Protein AF-D3J8E0-F1 (afdb_monomer)

Radius of gyration: 17.25 Å; Cα contacts (8 Å, |Δi|>4): 103; chains: 1; bounding box: 38×36×44 Å

Solvent-accessible surface area (backbone atoms only — not comparable to full-atom values): 8022 Å² total; per-residue (Å²): 137,80,93,80,84,86,78,84,63,59,90,44,71,64,54,20,63,75,70,37,31,85,73,30,97,77,57,54,83,57,71,45,78,59,88,90,45,76,38,59,52,64,68,57,43,47,53,51,55,23,48,76,72,72,30,48,59,95,46,72,67,46,32,52,52,42,49,54,52,39,53,54,51,49,54,53,50,52,54,50,52,48,32,65,78,73,34,40,91,81,38,47,66,60,49,57,69,48,41,61,68,71,43,47,62,54,56,55,49,35,69,72,62,31,95,90,41,82,47,105,55,86,35,57,44,54,58,72,74,57,72,133

Nearest PDB structures (foldseek):
  1eoh-assembly4_H  TM=9.310E-01  e=7.544E-10  Homo sapiens
  22gs-assembly1_B  TM=9.361E-01  e=5.173E-09  Homo sapiens
  17gs-assembly1_B  TM=9.419E-01  e=6.532E-09  Homo sapiens
  4gss-assembly1_B  TM=9.352E-01  e=7.341E-09  Homo sapiens
  1px7-assembly1_B  TM=9.389E-01  e=2.358E-08  Homo sapiens

Foldseek 3Di:
DDDDDDDDQPPDDCSLVPPPLVVDPNSDDDWDDDPPDIDGDPVVVLCVVCVVVVQQDDDPVLNVLLSVLQVLLVVLVVVVVCCVPPPVPNCVVVNVVCVVVSCVVVVVCCVVCDDPDSHPDDHSSNVSVDDD

InterPro domains:
  IPR003082 Glutathione S-transferase, Pi class [PR01268] (24-40)
  IPR003082 Glutathione S-transferase, Pi class [PR01268] (76-97)
  IPR004045 Glutathione S-transferase, N-terminal [PF02798] (1-51)
  IPR004045 Glutathione S-transferase, N-terminal [PS50404] (1-57)
  IPR036249 Thioredoxin-like superfamily [SSF52833] (1-54)
  IPR036282 Glutathione S-transferase, C-terminal domain superfamily [SSF47616] (57-127)
  IPR040079 Glutathione transferase family [SFLDS00019] (1-128)
  IPR050213 Glutathione S-transferase superfamily [PTHR11571] (2-128)

Sequence (132 aa):
NVDYEEINVAPDFETWLNEWKGKMPFGQAPLLQDGDLELAQSMAILRHLSRKVGRSGASIEDRAKLDMITDHVEDIRSGYVKMIYTNYEDGKEDYIKALGDKLKPLDTLLQKWGDDYITKSIAYADYNQFRP

Organism: NCBI:txid120570

Structure (mmCIF, N/CA/C/O backbone):
data_AF-D3J8E0-F1
#
_entry.id   AF-D3J8E0-F1
#
loop_
_atom_site.group_PDB
_atom_site.id
_atom_site.type_symbol
_atom_site.label_atom_id
_atom_site.label_alt_id
_atom_site.label_comp_id
_atom_site.label_asym_id
_atom_site.label_entity_id
_atom_site.label_seq_id
_atom_site.pdbx_PDB_ins_code
_atom_site.Cartn_x
_atom_site.Cartn_y
_atom_site.Cartn_z
_atom_site.occupancy
_atom_site.B_iso_or_equiv
_atom_site.auth_seq_id
_atom_site.auth_comp_id
_atom_site.auth_asym_id
_atom_site.auth_atom_id
_atom_site.pdbx_PDB_model_num
ATOM 1 N N . ASN A 1 1 ? -2.700 -15.016 12.894 1.00 60.22 1 ASN A N 1
ATOM 2 C CA . ASN A 1 1 ? -2.336 -15.414 11.526 1.00 60.22 1 ASN A CA 1
ATOM 3 C C . ASN A 1 1 ? -3.597 -15.690 10.754 1.00 60.22 1 ASN A C 1
ATOM 5 O O . ASN A 1 1 ? -4.488 -16.318 11.307 1.00 60.22 1 ASN A O 1
ATOM 9 N N . VAL A 1 2 ? -3.682 -15.141 9.548 1.00 76.62 2 VAL A N 1
ATOM 10 C CA . VAL A 1 2 ? -4.671 -15.531 8.540 1.00 76.62 2 VAL A CA 1
ATOM 11 C C . VAL A 1 2 ? -3.916 -16.443 7.584 1.00 76.62 2 VAL A C 1
ATOM 13 O O . VAL A 1 2 ? -2.815 -16.074 7.176 1.00 76.62 2 VAL A O 1
ATOM 16 N N . ASP A 1 3 ? -4.459 -17.617 7.286 1.00 87.75 3 ASP A N 1
ATOM 17 C CA . ASP A 1 3 ? -3.849 -18.526 6.316 1.00 87.75 3 ASP A CA 1
ATOM 18 C C . ASP A 1 3 ? -4.004 -17.942 4.907 1.00 87.75 3 ASP A C 1
ATOM 20 O O . ASP A 1 3 ? -5.071 -17.432 4.554 1.00 87.75 3 ASP A O 1
ATOM 24 N N . TYR A 1 4 ? -2.931 -17.979 4.120 1.00 90.44 4 TYR A N 1
ATOM 25 C CA . TYR A 1 4 ? -2.914 -17.494 2.743 1.00 90.44 4 TYR A CA 1
ATOM 26 C C . TYR A 1 4 ? -1.926 -18.298 1.898 1.00 90.44 4 TYR A C 1
ATOM 28 O O . TYR A 1 4 ? -0.992 -18.907 2.422 1.00 90.44 4 TYR A O 1
ATOM 36 N N . GLU A 1 5 ? -2.139 -18.267 0.588 1.00 94.62 5 GLU A N 1
ATOM 37 C CA . GLU A 1 5 ? -1.194 -18.738 -0.420 1.00 94.62 5 GLU A CA 1
ATOM 38 C C . GLU A 1 5 ? -0.632 -17.523 -1.164 1.00 94.62 5 GLU A C 1
ATOM 40 O O . GLU A 1 5 ? -1.372 -16.595 -1.496 1.00 94.62 5 GLU A O 1
ATOM 45 N N . GLU A 1 6 ? 0.677 -17.515 -1.413 1.00 92.69 6 GLU A N 1
ATOM 46 C CA . GLU A 1 6 ? 1.331 -16.503 -2.238 1.00 92.69 6 GLU A CA 1
ATOM 47 C C . GLU A 1 6 ? 1.719 -17.110 -3.584 1.00 92.69 6 GLU A C 1
ATOM 49 O O . GLU A 1 6 ? 2.420 -18.120 -3.644 1.00 92.69 6 GLU A O 1
ATOM 54 N N . ILE A 1 7 ? 1.295 -16.462 -4.668 1.00 93.25 7 ILE A N 1
ATOM 55 C CA . ILE A 1 7 ? 1.676 -16.831 -6.030 1.00 93.25 7 ILE A CA 1
ATOM 56 C C . ILE A 1 7 ? 2.601 -15.743 -6.566 1.00 93.25 7 ILE A C 1
ATOM 58 O O . ILE A 1 7 ? 2.191 -14.592 -6.737 1.00 93.25 7 ILE A O 1
ATOM 62 N N . ASN A 1 8 ? 3.850 -16.105 -6.868 1.00 93.12 8 ASN A N 1
ATOM 63 C CA . ASN A 1 8 ? 4.766 -15.191 -7.539 1.00 93.12 8 ASN A CA 1
ATOM 64 C C . ASN A 1 8 ? 4.398 -15.076 -9.027 1.00 93.12 8 ASN A C 1
ATOM 66 O O . ASN A 1 8 ? 4.725 -15.943 -9.835 1.00 93.12 8 ASN A O 1
ATOM 70 N N . VAL A 1 9 ? 3.734 -13.976 -9.376 1.00 92.00 9 VAL A N 1
ATOM 71 C CA . VAL A 1 9 ? 3.293 -13.651 -10.745 1.00 92.00 9 VAL A CA 1
ATOM 72 C C . VAL A 1 9 ? 4.344 -12.892 -11.569 1.00 92.00 9 VAL A C 1
ATOM 74 O O . VAL A 1 9 ? 4.089 -12.522 -12.714 1.00 92.00 9 VAL A O 1
ATOM 77 N N . ALA A 1 10 ? 5.516 -12.619 -10.995 1.00 93.25 10 ALA A N 1
ATOM 78 C CA . ALA A 1 10 ? 6.610 -11.912 -11.655 1.00 93.25 10 ALA A CA 1
ATOM 79 C C . ALA A 1 10 ? 7.979 -12.526 -11.295 1.00 93.25 10 ALA A C 1
ATOM 81 O O . ALA A 1 10 ? 8.843 -11.824 -10.764 1.00 93.25 10 ALA A O 1
ATOM 82 N N . PRO A 1 11 ? 8.205 -13.830 -11.567 1.00 93.00 11 PRO A N 1
ATOM 83 C CA . PRO A 1 11 ? 9.523 -14.443 -11.375 1.00 93.00 11 PRO A CA 1
ATOM 84 C C . PRO A 1 11 ? 10.588 -13.808 -12.283 1.00 93.00 11 PRO A C 1
ATOM 86 O O . PRO A 1 11 ? 11.764 -13.768 -11.929 1.00 93.00 11 PRO A O 1
ATOM 89 N N . ASP A 1 12 ? 10.159 -13.261 -13.420 1.00 95.88 12 ASP A N 1
ATOM 90 C CA . ASP A 1 12 ? 10.941 -12.457 -14.345 1.00 95.88 12 ASP A CA 1
ATOM 91 C C . ASP A 1 12 ? 10.019 -11.478 -15.106 1.00 95.88 12 ASP A C 1
ATOM 93 O O . ASP A 1 12 ? 8.785 -11.532 -15.009 1.00 95.88 12 ASP A O 1
ATOM 97 N N . PHE A 1 13 ? 10.626 -10.548 -15.849 1.00 92.81 13 PHE A N 1
ATOM 98 C CA . PHE A 1 13 ? 9.897 -9.496 -16.559 1.00 92.81 13 PHE A CA 1
ATOM 99 C C . PHE A 1 13 ? 9.057 -10.021 -17.732 1.00 92.81 13 PHE A C 1
ATOM 101 O O . PHE A 1 13 ? 7.984 -9.476 -17.991 1.00 92.81 13 PHE A O 1
ATOM 108 N N . GLU A 1 14 ? 9.515 -11.061 -18.433 1.00 97.00 14 GLU A N 1
ATOM 109 C CA . GLU A 1 14 ? 8.814 -11.617 -19.594 1.00 97.00 14 GLU A CA 1
ATOM 110 C C . GLU A 1 14 ? 7.555 -12.361 -19.156 1.00 97.00 14 GLU A C 1
ATOM 112 O O . GLU A 1 14 ? 6.478 -12.113 -19.701 1.00 97.00 14 GLU A O 1
ATOM 117 N N . THR A 1 15 ? 7.663 -13.193 -18.120 1.00 96.25 15 THR A N 1
ATOM 118 C CA . THR A 1 15 ? 6.535 -13.893 -17.500 1.00 96.25 15 THR A CA 1
ATOM 119 C C . THR A 1 15 ? 5.487 -12.896 -17.005 1.00 96.25 15 THR A C 1
ATOM 121 O O . THR A 1 15 ?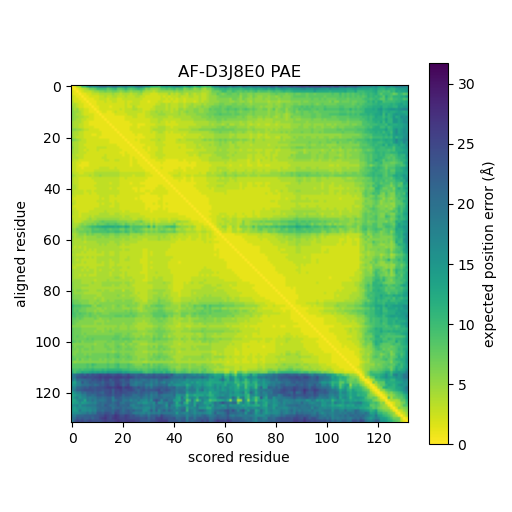 4.303 -13.020 -17.324 1.00 96.25 15 THR A O 1
ATOM 124 N N . TRP A 1 16 ? 5.903 -11.841 -16.293 1.00 95.62 16 TRP A N 1
ATOM 125 C CA . TRP A 1 16 ? 4.982 -10.783 -15.866 1.00 95.62 16 TRP A CA 1
ATOM 126 C C . TRP A 1 16 ? 4.272 -10.129 -17.056 1.00 95.62 16 TRP A C 1
ATOM 128 O O . TRP A 1 16 ? 3.043 -10.019 -17.062 1.00 95.62 16 TRP A O 1
ATOM 138 N N . LEU A 1 17 ? 5.034 -9.691 -18.063 1.00 96.88 17 LEU A N 1
ATOM 139 C CA . LEU A 1 17 ? 4.509 -8.931 -19.192 1.00 96.88 17 LEU A CA 1
ATOM 140 C C . LEU A 1 17 ? 3.545 -9.757 -20.051 1.00 96.88 17 LEU A C 1
ATOM 142 O O . LEU A 1 17 ? 2.498 -9.241 -20.445 1.00 96.88 17 LEU A O 1
ATOM 146 N N . ASN A 1 18 ? 3.895 -11.014 -20.320 1.00 96.94 18 ASN A N 1
ATOM 147 C CA . ASN A 1 18 ? 3.194 -11.860 -21.280 1.00 96.94 18 ASN A CA 1
ATOM 148 C C . ASN A 1 18 ? 2.065 -12.683 -20.647 1.00 96.94 18 ASN A C 1
ATOM 150 O O . ASN A 1 18 ? 1.058 -12.929 -21.309 1.00 96.94 18 ASN A O 1
ATOM 154 N N . GLU A 1 19 ? 2.192 -13.099 -19.382 1.00 96.19 19 GLU A N 1
ATOM 155 C CA . GLU A 1 19 ? 1.241 -14.039 -18.773 1.00 96.19 19 GLU A CA 1
ATOM 156 C C . GLU A 1 19 ? 0.301 -13.410 -17.747 1.00 96.19 19 GLU A C 1
ATOM 158 O O . GLU A 1 19 ? -0.838 -13.868 -17.615 1.00 96.19 19 GLU A O 1
ATOM 163 N N . TRP A 1 20 ? 0.751 -12.393 -17.008 1.00 95.69 20 TRP A N 1
ATOM 164 C CA . TRP A 1 20 ? 0.044 -11.920 -15.812 1.00 95.69 20 TRP A CA 1
ATOM 165 C C . TRP A 1 20 ? -0.468 -10.493 -15.915 1.00 95.69 20 TRP A C 1
ATOM 167 O O . TRP A 1 20 ? -1.602 -10.234 -15.518 1.00 95.69 20 TRP A O 1
ATOM 177 N N . LYS A 1 21 ? 0.305 -9.566 -16.488 1.00 95.62 21 LYS A N 1
ATOM 178 C CA . LYS A 1 21 ? -0.048 -8.141 -16.525 1.00 95.62 21 LYS A CA 1
ATOM 179 C C . LYS A 1 21 ? -1.425 -7.890 -17.141 1.00 95.62 21 LYS A C 1
ATOM 181 O O . LYS A 1 21 ? -2.197 -7.116 -16.591 1.00 95.62 21 LYS A O 1
ATOM 186 N N . GLY A 1 22 ? -1.754 -8.569 -18.241 1.00 96.31 22 GLY A N 1
ATOM 187 C CA . GLY A 1 22 ? -3.059 -8.447 -18.902 1.00 96.31 22 GLY A CA 1
ATOM 188 C C . GLY A 1 22 ? -4.233 -9.063 -18.131 1.00 96.31 22 GLY A C 1
ATOM 189 O O . GLY A 1 22 ? -5.378 -8.738 -18.426 1.00 96.31 22 GLY A O 1
ATOM 190 N N . LYS A 1 23 ? -3.963 -9.934 -17.150 1.00 93.94 23 LYS A N 1
ATOM 191 C CA . LYS A 1 23 ? -4.980 -10.553 -16.284 1.00 93.94 23 LYS A CA 1
ATOM 192 C C . LYS A 1 23 ? -5.292 -9.707 -15.049 1.00 93.94 23 LYS A C 1
ATOM 194 O O . LYS A 1 23 ? -6.315 -9.926 -14.418 1.00 93.94 23 LYS A O 1
ATOM 199 N N . MET A 1 24 ? -4.424 -8.757 -14.699 1.00 94.94 24 MET A N 1
ATOM 200 C CA . MET A 1 24 ? -4.631 -7.886 -13.544 1.00 94.94 24 MET A CA 1
ATOM 201 C C . MET A 1 24 ? -5.585 -6.739 -13.906 1.00 94.94 24 MET A C 1
ATOM 203 O O . MET A 1 24 ? -5.335 -6.065 -14.910 1.00 94.94 24 MET A O 1
ATOM 207 N N . PRO A 1 25 ? -6.588 -6.408 -13.068 1.00 95.00 25 PRO A N 1
ATOM 208 C CA . PRO A 1 25 ? -7.583 -5.368 -13.361 1.00 95.00 25 PRO A CA 1
ATOM 209 C C . PRO A 1 25 ? -7.003 -4.010 -13.769 1.00 95.00 25 PRO A C 1
ATOM 211 O O . PRO A 1 25 ? -7.582 -3.293 -14.582 1.00 95.00 25 PRO A O 1
ATOM 214 N N . PHE A 1 26 ? -5.844 -3.653 -13.211 1.00 95.38 26 PHE A N 1
ATOM 215 C CA . PHE A 1 26 ? -5.159 -2.385 -13.474 1.00 95.38 26 PHE A CA 1
ATOM 216 C C . PHE A 1 26 ? -3.739 -2.577 -14.022 1.00 95.38 26 PHE A C 1
ATOM 218 O O . PHE A 1 26 ? -2.918 -1.666 -13.932 1.00 95.38 26 PHE A O 1
ATOM 225 N N . GLY A 1 27 ? -3.411 -3.768 -14.533 1.00 95.12 27 GLY A N 1
ATOM 226 C CA . GLY A 1 27 ? -2.070 -4.057 -15.046 1.00 95.12 27 GLY A CA 1
ATOM 227 C C . GLY A 1 27 ? -0.956 -3.960 -13.998 1.00 95.12 27 GLY A C 1
ATOM 228 O O . GLY A 1 27 ? 0.187 -3.668 -14.352 1.00 95.12 27 GLY A O 1
ATOM 229 N N . GLN A 1 28 ? -1.292 -4.164 -12.722 1.00 93.19 28 GLN A N 1
ATOM 230 C CA . GLN A 1 28 ? -0.385 -4.082 -11.578 1.00 93.19 28 GLN A CA 1
ATOM 231 C C . GLN A 1 28 ? -0.729 -5.152 -10.540 1.00 93.19 28 GLN A C 1
ATOM 233 O O . GLN A 1 28 ? -1.891 -5.523 -10.386 1.00 93.19 28 GLN A O 1
ATOM 238 N N . ALA A 1 29 ? 0.292 -5.608 -9.822 1.00 92.62 29 ALA A N 1
ATOM 239 C CA . ALA A 1 29 ? 0.168 -6.415 -8.614 1.00 92.62 29 ALA A CA 1
ATOM 240 C C . ALA A 1 29 ? 0.270 -5.502 -7.367 1.00 92.62 29 ALA A C 1
ATOM 242 O O . ALA A 1 29 ? 0.846 -4.413 -7.469 1.00 92.62 29 ALA A O 1
ATOM 243 N N . PRO A 1 30 ? -0.233 -5.912 -6.185 1.00 94.62 30 PRO A N 1
ATOM 244 C CA . PRO A 1 30 ? -0.847 -7.207 -5.868 1.00 94.62 30 PRO A CA 1
ATOM 245 C C . PRO A 1 30 ? -2.336 -7.315 -6.243 1.00 94.62 30 PRO A C 1
ATOM 247 O O . PRO A 1 30 ? -3.030 -6.307 -6.397 1.00 94.62 30 PRO A O 1
ATOM 250 N N . LEU A 1 31 ? -2.805 -8.564 -6.312 1.00 95.62 31 LEU A N 1
ATOM 251 C CA . LEU A 1 31 ? -4.205 -8.971 -6.420 1.00 95.62 31 LEU A CA 1
ATOM 252 C C . LEU A 1 31 ? -4.530 -9.903 -5.247 1.00 95.62 31 LEU A C 1
ATOM 254 O O . LEU A 1 31 ? -3.772 -10.832 -4.977 1.00 95.62 31 LEU A O 1
ATOM 258 N N . LEU A 1 32 ? -5.637 -9.658 -4.554 1.00 96.19 32 LEU A N 1
ATOM 259 C CA . LEU A 1 32 ? -6.185 -10.555 -3.544 1.00 96.19 32 LEU A CA 1
ATOM 260 C C . LEU A 1 32 ? -7.376 -11.307 -4.136 1.00 96.19 32 LEU A C 1
ATOM 262 O O . LEU A 1 32 ? -8.324 -10.673 -4.599 1.00 96.19 32 LEU A O 1
ATOM 266 N N . GLN A 1 33 ? -7.351 -12.632 -4.015 1.00 96.00 33 GLN A N 1
ATOM 267 C CA . GLN A 1 33 ? -8.525 -13.483 -4.176 1.00 96.00 33 GLN A CA 1
ATOM 268 C C . GLN A 1 33 ? -9.041 -13.887 -2.788 1.00 96.00 33 GLN A C 1
ATOM 270 O O . GLN A 1 33 ? -8.317 -14.513 -2.014 1.00 96.00 33 GLN A O 1
ATOM 275 N N . ASP A 1 34 ? -10.283 -13.533 -2.460 1.00 94.94 34 ASP A N 1
ATOM 276 C CA . ASP A 1 34 ? -10.952 -13.911 -1.209 1.00 94.94 34 ASP A CA 1
ATOM 277 C C . ASP A 1 34 ? -12.325 -14.531 -1.508 1.00 94.94 34 ASP A C 1
ATOM 279 O O . ASP A 1 34 ? -13.335 -13.834 -1.623 1.00 94.94 34 ASP A O 1
ATOM 283 N N . GLY A 1 35 ? -12.360 -15.855 -1.689 1.00 93.38 35 GLY A N 1
ATOM 284 C CA . GLY A 1 35 ? -13.536 -16.539 -2.233 1.00 93.38 35 GLY A CA 1
ATOM 285 C C . GLY A 1 35 ? -13.785 -16.092 -3.672 1.00 93.38 35 GLY A C 1
ATOM 286 O O . GLY A 1 35 ? -12.882 -16.188 -4.496 1.00 93.38 35 GLY A O 1
ATOM 287 N N . ASP A 1 36 ? -14.971 -15.555 -3.956 1.00 95.44 36 ASP A N 1
ATOM 288 C CA . ASP A 1 36 ? -15.321 -14.990 -5.270 1.00 95.44 36 ASP A CA 1
ATOM 289 C C . ASP A 1 36 ? -14.900 -13.516 -5.428 1.00 95.44 36 ASP A C 1
ATOM 291 O O . ASP A 1 36 ? -15.037 -12.935 -6.505 1.00 95.44 36 ASP A O 1
ATOM 295 N N . LEU A 1 37 ? -14.415 -12.880 -4.355 1.00 95.31 37 LEU A N 1
ATOM 296 C CA . LEU A 1 37 ? -14.010 -11.480 -4.380 1.00 95.31 37 LEU A CA 1
ATOM 297 C C . LEU A 1 37 ? -12.586 -11.343 -4.919 1.00 95.31 37 LEU A C 1
ATOM 299 O O . LEU A 1 37 ? -11.631 -11.791 -4.286 1.00 95.31 37 LEU A O 1
ATOM 303 N N . GLU A 1 38 ? -12.454 -10.634 -6.034 1.00 95.75 38 GLU A N 1
ATOM 304 C CA . GLU A 1 38 ? -11.172 -10.188 -6.569 1.00 95.75 38 GLU A CA 1
ATOM 305 C C . GLU A 1 38 ? -10.947 -8.706 -6.222 1.00 95.75 38 GLU A C 1
ATOM 307 O O . GLU A 1 38 ? -11.782 -7.844 -6.510 1.00 95.75 38 GLU A O 1
ATOM 312 N N . LEU A 1 39 ? -9.820 -8.398 -5.576 1.00 96.81 39 LEU A N 1
ATOM 313 C CA . LEU A 1 39 ? -9.448 -7.041 -5.173 1.00 96.81 39 LEU A CA 1
ATOM 314 C C . LEU A 1 39 ? -8.027 -6.709 -5.619 1.00 96.81 39 LEU A C 1
ATOM 316 O O . LEU A 1 39 ? -7.068 -7.350 -5.203 1.00 96.81 39 LEU A O 1
ATOM 320 N N . ALA A 1 40 ? -7.885 -5.644 -6.402 1.00 95.31 40 ALA A N 1
ATOM 321 C CA . ALA A 1 40 ? -6.605 -4.998 -6.683 1.00 95.31 40 ALA A CA 1
ATOM 322 C C . ALA A 1 40 ? -6.437 -3.735 -5.815 1.00 95.31 40 ALA A C 1
ATOM 324 O O . ALA A 1 40 ? -7.369 -3.330 -5.122 1.00 95.31 40 ALA A O 1
ATOM 325 N N . GLN A 1 41 ? -5.271 -3.082 -5.905 1.00 94.50 41 GLN A N 1
ATOM 326 C CA . GLN A 1 41 ? -4.838 -1.935 -5.082 1.00 94.50 41 GLN A CA 1
ATOM 327 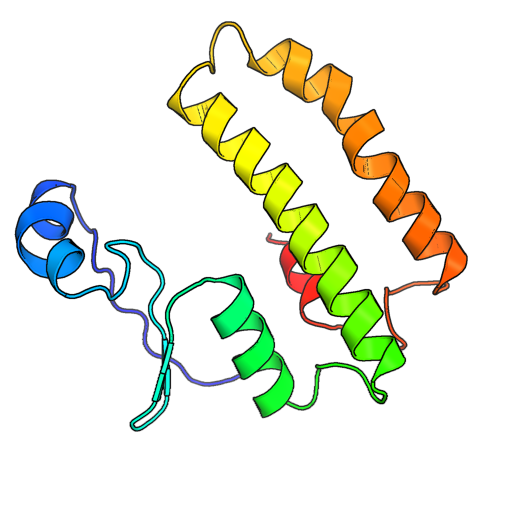C C . GLN A 1 41 ? -4.460 -2.339 -3.652 1.00 94.50 41 GLN A C 1
ATOM 329 O O . GLN A 1 41 ? -5.306 -2.699 -2.832 1.00 94.50 41 GLN A O 1
ATOM 334 N N . SER A 1 42 ? -3.173 -2.206 -3.325 1.00 91.38 42 SER A N 1
ATOM 335 C CA . SER A 1 42 ? -2.596 -2.615 -2.035 1.00 91.38 42 SER A CA 1
ATOM 336 C C . SER A 1 42 ? -3.353 -2.046 -0.830 1.00 91.38 42 SER A C 1
ATOM 338 O O . SER A 1 42 ? -3.627 -2.777 0.119 1.00 91.38 42 SER A O 1
ATOM 340 N N . MET A 1 43 ? -3.756 -0.772 -0.873 1.00 91.88 43 MET A N 1
ATOM 341 C CA . MET A 1 43 ? -4.475 -0.130 0.233 1.00 91.88 43 MET A CA 1
ATOM 342 C C . MET A 1 43 ? -5.931 -0.604 0.352 1.00 91.88 43 MET A C 1
ATOM 344 O O . MET A 1 43 ? -6.465 -0.693 1.457 1.00 91.88 43 MET A O 1
ATOM 348 N N . ALA A 1 44 ? -6.591 -0.957 -0.757 1.00 94.19 44 ALA A N 1
ATOM 349 C CA . ALA A 1 44 ? -7.936 -1.538 -0.719 1.00 94.19 44 ALA A CA 1
ATOM 350 C C . ALA A 1 44 ? -7.912 -2.952 -0.118 1.00 94.19 44 ALA A C 1
ATOM 352 O O . ALA A 1 44 ? -8.708 -3.254 0.776 1.00 94.19 44 ALA A O 1
ATOM 353 N N . ILE A 1 45 ? -6.947 -3.771 -0.549 1.00 94.19 45 ILE A N 1
ATOM 354 C CA . ILE A 1 45 ? -6.665 -5.110 -0.010 1.00 94.19 45 ILE A CA 1
ATOM 355 C C . ILE A 1 45 ? -6.394 -5.028 1.494 1.00 94.19 45 ILE A C 1
ATOM 357 O O . ILE A 1 45 ? -7.035 -5.715 2.288 1.00 94.19 45 ILE A O 1
ATOM 361 N N . LEU A 1 46 ? -5.489 -4.135 1.900 1.00 90.19 46 LEU A N 1
ATOM 362 C CA . LEU A 1 46 ? -5.100 -3.939 3.292 1.00 90.19 46 LEU A CA 1
ATOM 363 C C . LEU A 1 46 ? -6.306 -3.585 4.183 1.00 90.19 46 LEU A C 1
ATOM 365 O O . LEU A 1 46 ? -6.512 -4.201 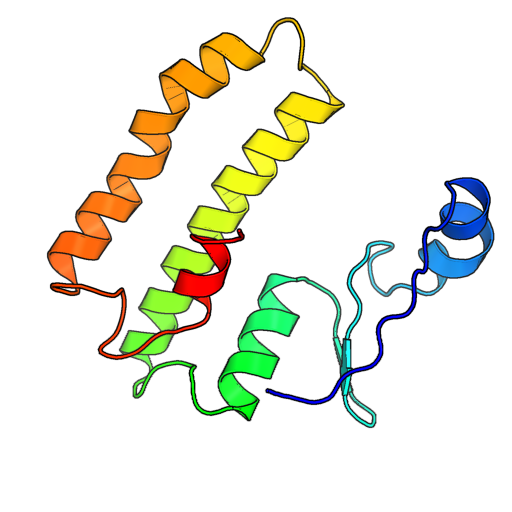5.231 1.00 90.19 46 LEU A O 1
ATOM 369 N N . ARG A 1 47 ? -7.148 -2.643 3.743 1.00 91.56 47 ARG A N 1
ATOM 370 C CA . ARG A 1 47 ? -8.385 -2.266 4.446 1.00 91.56 47 ARG A CA 1
ATOM 371 C C . ARG A 1 47 ? -9.392 -3.418 4.519 1.00 91.56 47 ARG A C 1
ATOM 373 O O . ARG A 1 47 ? -10.052 -3.585 5.544 1.00 91.56 47 ARG A O 1
ATOM 380 N N . HIS A 1 48 ? -9.538 -4.201 3.448 1.00 93.50 48 HIS A N 1
ATOM 381 C CA . HIS A 1 48 ? -10.433 -5.365 3.410 1.00 93.50 48 HIS A CA 1
ATOM 382 C C . HIS A 1 48 ? -10.013 -6.431 4.423 1.00 93.50 48 HIS A C 1
ATOM 384 O O . HIS A 1 48 ? -10.815 -6.819 5.274 1.00 93.50 48 HIS A O 1
ATOM 390 N N . LEU A 1 49 ? -8.739 -6.824 4.400 1.00 91.19 49 LEU A N 1
ATOM 391 C CA . LEU A 1 49 ? -8.186 -7.803 5.336 1.00 91.19 49 LEU A CA 1
ATOM 392 C C . LEU A 1 49 ? -8.293 -7.315 6.783 1.00 91.19 49 LEU A C 1
ATOM 394 O O . LEU A 1 49 ? -8.716 -8.067 7.659 1.00 91.19 49 LEU A O 1
ATOM 398 N N . SER A 1 50 ? -7.990 -6.037 7.024 1.00 89.06 50 SER A N 1
ATOM 399 C CA . SER A 1 50 ? -8.143 -5.396 8.332 1.00 89.06 50 SER A CA 1
ATOM 400 C C . SER A 1 50 ? -9.578 -5.485 8.863 1.00 89.06 50 SER A C 1
ATOM 402 O O . SER A 1 50 ? -9.776 -5.869 10.018 1.00 89.06 50 SER A O 1
ATOM 404 N N . ARG A 1 51 ? -10.589 -5.203 8.030 1.00 90.12 51 ARG A N 1
ATOM 405 C CA . ARG A 1 51 ? -12.004 -5.357 8.411 1.00 90.12 51 ARG A CA 1
ATOM 406 C C . ARG A 1 51 ? -12.355 -6.809 8.722 1.00 90.12 51 ARG A C 1
ATOM 408 O O . ARG A 1 51 ? -13.010 -7.061 9.730 1.00 90.12 51 ARG A O 1
ATOM 415 N N . LYS A 1 52 ? -11.893 -7.754 7.898 1.00 89.31 52 LYS A N 1
ATOM 416 C CA . LYS A 1 52 ? -12.171 -9.191 8.056 1.00 89.31 52 LYS A CA 1
ATOM 417 C C . LYS A 1 52 ? -11.663 -9.746 9.390 1.00 89.31 52 LYS A C 1
ATOM 419 O O . LYS A 1 52 ? -12.314 -10.604 9.975 1.00 89.31 52 LYS A O 1
ATOM 424 N N . VAL A 1 53 ? -10.545 -9.223 9.900 1.00 88.56 53 VAL A N 1
ATOM 425 C CA . VAL A 1 53 ? -9.975 -9.621 11.202 1.00 88.56 53 VAL A CA 1
ATOM 426 C C . VAL A 1 53 ? -10.363 -8.696 12.364 1.00 88.56 53 VAL A C 1
ATOM 428 O O . VAL A 1 53 ? -9.809 -8.823 13.455 1.00 88.56 53 VAL A O 1
ATOM 431 N N . GLY A 1 54 ? -11.283 -7.748 12.150 1.00 84.94 54 GLY A N 1
ATOM 432 C CA . GLY A 1 54 ? -11.765 -6.834 13.191 1.00 84.94 54 GLY A CA 1
ATOM 433 C C . GLY A 1 54 ? -10.756 -5.767 13.642 1.00 84.94 54 GLY A C 1
ATOM 434 O O . GLY A 1 54 ? -10.850 -5.286 14.767 1.00 84.94 54 GLY A O 1
ATOM 435 N N . ARG A 1 55 ? -9.789 -5.386 12.795 1.00 82.75 55 ARG A N 1
ATOM 436 C CA . ARG A 1 55 ? -8.700 -4.429 13.102 1.00 82.75 55 ARG A CA 1
ATOM 437 C C . ARG A 1 55 ? -8.770 -3.130 12.296 1.00 82.75 55 ARG A C 1
ATOM 439 O O . ARG A 1 55 ? -7.742 -2.605 11.867 1.00 82.75 55 ARG A O 1
ATOM 446 N N . SER A 1 56 ? -9.975 -2.632 12.039 1.00 83.50 56 SER A N 1
ATOM 447 C CA . SER A 1 56 ? -10.219 -1.474 11.166 1.00 83.50 56 SER A CA 1
ATOM 448 C C . SER A 1 56 ? -10.794 -0.264 11.912 1.00 83.50 56 SER A C 1
ATOM 450 O O . SER A 1 56 ? -11.613 0.446 11.343 1.00 83.50 56 SER A O 1
ATOM 452 N N . GLY A 1 57 ? -10.467 -0.066 13.193 1.00 81.25 57 GLY A N 1
ATOM 453 C CA . GLY A 1 57 ? -11.059 0.998 14.020 1.00 81.25 57 GLY A CA 1
ATOM 454 C C . GLY A 1 57 ? -12.509 0.725 14.457 1.00 81.25 57 GLY A C 1
ATOM 455 O O . GLY A 1 57 ? -13.272 0.027 13.776 1.00 81.25 57 GLY A O 1
ATOM 456 N N . ALA A 1 58 ? -12.887 1.272 15.618 1.00 85.25 58 ALA A N 1
ATOM 457 C CA . ALA A 1 58 ? -14.172 0.993 16.263 1.00 85.25 58 ALA A CA 1
ATOM 458 C C . ALA A 1 58 ? -15.307 1.912 15.781 1.00 85.25 58 ALA A C 1
ATOM 460 O O . ALA A 1 58 ? -16.477 1.542 15.877 1.00 85.25 58 ALA A O 1
ATOM 461 N N . SER A 1 59 ? -14.972 3.085 15.238 1.00 88.38 59 SER A N 1
ATOM 462 C CA . SER A 1 59 ? -15.926 4.084 14.750 1.00 88.38 59 SER A CA 1
ATOM 463 C C . SER A 1 59 ? -15.646 4.519 13.307 1.00 88.38 59 SER A C 1
ATOM 465 O O . SER A 1 59 ? -14.622 4.167 12.711 1.00 88.38 59 SER A O 1
ATOM 467 N N . ILE A 1 60 ? -16.575 5.286 12.728 1.00 90.69 60 ILE A N 1
ATOM 468 C CA . ILE A 1 60 ? -16.390 5.916 11.412 1.00 90.69 60 ILE A CA 1
ATOM 469 C C . ILE A 1 60 ? -15.233 6.921 11.480 1.00 90.69 60 ILE A C 1
ATOM 471 O O . ILE A 1 60 ? -14.423 7.002 10.559 1.00 90.69 60 ILE A O 1
ATOM 475 N N . GLU A 1 61 ? -15.112 7.635 12.595 1.00 89.94 61 GLU A N 1
ATOM 476 C CA . GLU A 1 61 ? -14.054 8.604 12.850 1.00 89.94 61 GLU A CA 1
ATOM 477 C C . GLU A 1 61 ? -12.680 7.930 12.957 1.00 89.94 61 GLU A C 1
ATOM 479 O O . GLU A 1 61 ? -11.710 8.439 12.398 1.00 89.94 61 GLU A O 1
ATOM 484 N N . ASP A 1 62 ? -12.585 6.774 13.624 1.00 86.62 62 ASP A N 1
ATOM 485 C CA . ASP A 1 62 ? -11.338 6.003 13.707 1.00 86.62 62 ASP A CA 1
ATOM 486 C C . ASP A 1 62 ? -10.895 5.528 12.321 1.00 86.62 62 ASP A C 1
ATOM 488 O O . ASP A 1 62 ? -9.725 5.648 11.961 1.00 86.62 62 ASP A O 1
ATOM 492 N N . ARG A 1 63 ? -11.841 5.033 11.514 1.00 88.00 63 ARG A N 1
ATOM 493 C CA . ARG A 1 63 ? -11.585 4.601 10.131 1.00 88.00 63 ARG A CA 1
ATOM 494 C C . ARG A 1 63 ? -11.078 5.742 9.267 1.00 88.00 63 ARG A C 1
ATOM 496 O O . ARG A 1 63 ? -10.075 5.574 8.587 1.00 88.00 63 ARG A O 1
ATOM 503 N N . ALA A 1 64 ? -11.715 6.909 9.349 1.00 90.88 64 ALA A N 1
ATOM 504 C CA . ALA A 1 64 ? -11.297 8.084 8.594 1.00 90.88 64 ALA A CA 1
ATOM 505 C C . ALA A 1 64 ? -9.861 8.515 8.941 1.00 90.88 64 ALA A C 1
ATOM 507 O O . ALA A 1 64 ? -9.084 8.845 8.046 1.00 90.88 64 ALA A O 1
ATOM 508 N N . LYS A 1 65 ? -9.474 8.467 10.224 1.00 88.81 65 LYS A N 1
ATOM 509 C CA . LYS A 1 65 ? -8.091 8.747 10.647 1.00 88.81 65 LYS A CA 1
ATOM 510 C C . LYS A 1 65 ? -7.108 7.713 10.102 1.00 88.81 65 LYS A C 1
ATOM 512 O O . LYS A 1 65 ? -6.060 8.088 9.583 1.00 88.81 65 LYS A O 1
ATOM 517 N N . LEU A 1 66 ? -7.445 6.427 10.202 1.00 87.00 66 LEU A N 1
ATOM 518 C CA . LEU A 1 66 ? -6.608 5.341 9.689 1.00 87.00 66 LEU A CA 1
ATOM 519 C C . LEU A 1 66 ? -6.428 5.420 8.169 1.00 87.00 66 LEU A C 1
ATOM 521 O O . LEU A 1 66 ? -5.315 5.224 7.682 1.00 87.00 66 LEU A O 1
ATOM 525 N N . ASP A 1 67 ? -7.492 5.741 7.432 1.00 90.56 67 ASP A N 1
ATOM 526 C CA . ASP A 1 67 ? -7.447 5.950 5.986 1.00 90.56 67 ASP A CA 1
ATOM 527 C C . ASP A 1 67 ? -6.524 7.110 5.628 1.00 90.56 67 ASP A C 1
ATOM 529 O O . ASP A 1 67 ? -5.621 6.929 4.815 1.00 90.56 67 ASP A O 1
ATOM 533 N N . MET A 1 68 ? -6.676 8.249 6.307 1.00 90.94 68 MET A N 1
ATOM 534 C CA . MET A 1 68 ? -5.855 9.434 6.071 1.00 90.94 68 MET A CA 1
ATOM 535 C C . MET A 1 68 ? -4.360 9.164 6.283 1.00 90.94 68 MET A C 1
ATOM 537 O O . MET A 1 68 ? -3.539 9.571 5.465 1.00 90.94 68 MET A O 1
ATOM 541 N N . ILE A 1 69 ? -3.992 8.459 7.359 1.00 87.62 69 ILE A N 1
ATOM 542 C CA . ILE A 1 69 ? -2.585 8.113 7.604 1.00 87.62 69 ILE A CA 1
ATOM 543 C C . ILE A 1 69 ? -2.077 7.107 6.571 1.00 87.62 69 ILE A C 1
ATOM 545 O O . ILE A 1 69 ? -0.966 7.248 6.066 1.00 87.62 69 ILE A O 1
ATOM 549 N N . THR 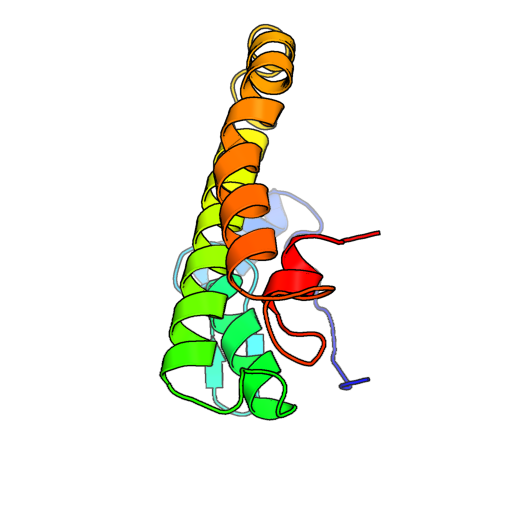A 1 70 ? -2.884 6.100 6.249 1.00 87.56 70 THR A N 1
ATOM 550 C CA . THR A 1 70 ? -2.501 5.048 5.304 1.00 87.56 70 THR A CA 1
ATOM 551 C C . THR A 1 70 ? -2.220 5.615 3.916 1.00 87.56 70 THR A C 1
ATOM 553 O O . THR A 1 70 ? -1.194 5.276 3.328 1.00 87.56 70 THR A O 1
ATOM 556 N N . ASP A 1 71 ? -3.077 6.515 3.432 1.00 91.38 71 ASP A N 1
ATOM 557 C CA . ASP A 1 71 ? -2.906 7.156 2.128 1.00 91.38 71 ASP A CA 1
ATOM 558 C C . ASP A 1 71 ? -1.697 8.109 2.123 1.00 91.38 71 ASP A C 1
ATOM 560 O O . ASP A 1 71 ? -0.901 8.080 1.188 1.00 91.38 71 ASP A O 1
ATOM 564 N N . HIS A 1 72 ? -1.463 8.871 3.201 1.00 90.38 72 HIS A N 1
ATOM 565 C CA . HIS A 1 72 ? -0.274 9.736 3.300 1.00 90.38 72 HIS A CA 1
ATOM 566 C C . HIS A 1 72 ? 1.041 8.939 3.310 1.00 90.38 72 HIS A C 1
ATOM 568 O O . HIS A 1 72 ? 2.034 9.346 2.707 1.00 90.38 72 HIS A O 1
ATOM 574 N N . VAL A 1 73 ? 1.070 7.777 3.972 1.00 86.56 73 VAL A N 1
ATOM 575 C CA . VAL A 1 73 ? 2.234 6.873 3.928 1.00 86.56 73 VAL A CA 1
ATOM 576 C C . VAL A 1 73 ? 2.450 6.331 2.512 1.00 86.56 73 VAL A C 1
ATOM 578 O O . VAL A 1 73 ? 3.592 6.252 2.055 1.00 86.56 73 VAL A O 1
ATOM 581 N N . GLU A 1 74 ? 1.377 6.002 1.792 1.00 88.38 74 GLU A N 1
ATOM 582 C CA . GLU A 1 74 ? 1.457 5.551 0.400 1.00 88.38 74 GLU A CA 1
ATOM 583 C C . GLU A 1 74 ? 1.985 6.647 -0.543 1.00 88.38 74 GLU A C 1
ATOM 585 O O . GLU A 1 74 ? 2.785 6.345 -1.432 1.00 88.38 74 GLU A O 1
ATOM 590 N N . ASP A 1 75 ? 1.646 7.918 -0.312 1.00 91.75 75 ASP A N 1
ATOM 591 C CA . ASP A 1 75 ? 2.205 9.054 -1.058 1.00 91.75 75 ASP A CA 1
ATOM 592 C C . ASP A 1 75 ? 3.720 9.197 -0.837 1.00 91.75 75 ASP A C 1
ATOM 594 O O . ASP A 1 75 ? 4.494 9.390 -1.786 1.00 91.75 75 ASP A O 1
ATOM 598 N N . ILE A 1 76 ? 4.177 9.046 0.412 1.00 90.19 76 ILE A N 1
ATOM 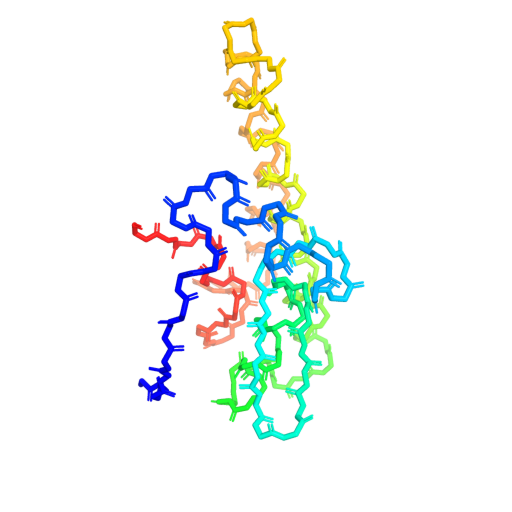599 C CA . ILE A 1 76 ? 5.610 9.044 0.740 1.00 90.19 76 ILE A CA 1
ATOM 600 C C . ILE A 1 76 ? 6.303 7.867 0.047 1.00 90.19 76 ILE A C 1
ATOM 602 O O . ILE A 1 76 ? 7.328 8.054 -0.617 1.00 90.19 76 ILE A O 1
ATOM 606 N N . ARG A 1 77 ? 5.737 6.660 0.154 1.00 87.62 77 ARG A N 1
ATOM 607 C CA . ARG A 1 77 ? 6.282 5.446 -0.466 1.00 87.62 77 ARG A CA 1
ATOM 608 C C . ARG A 1 77 ? 6.362 5.588 -1.984 1.00 87.62 77 ARG A C 1
ATOM 610 O O . ARG A 1 77 ? 7.385 5.245 -2.572 1.00 87.62 77 ARG A O 1
ATOM 617 N N . SER A 1 78 ? 5.330 6.139 -2.614 1.00 90.25 78 SER A N 1
ATOM 618 C CA . SER A 1 78 ? 5.286 6.397 -4.056 1.00 90.25 78 SER A CA 1
ATOM 619 C C . SER A 1 78 ? 6.392 7.355 -4.499 1.00 90.25 78 SER A C 1
ATOM 621 O O . SER A 1 78 ? 7.074 7.102 -5.495 1.00 90.25 78 SER A O 1
ATOM 623 N N . GLY A 1 79 ? 6.638 8.420 -3.728 1.00 91.81 79 GLY A N 1
ATOM 624 C CA . GLY A 1 79 ? 7.763 9.327 -3.958 1.00 91.81 79 GLY A CA 1
ATOM 625 C C . GLY A 1 79 ? 9.123 8.630 -3.859 1.00 91.81 79 GLY A C 1
ATOM 626 O O . GLY A 1 79 ? 9.986 8.848 -4.711 1.00 91.81 79 GLY A O 1
ATOM 627 N N . TYR A 1 80 ? 9.301 7.767 -2.856 1.00 89.62 80 TYR A N 1
ATOM 628 C CA . TYR A 1 80 ? 10.514 6.964 -2.685 1.00 89.62 80 TYR A CA 1
ATOM 629 C C . TYR A 1 80 ? 10.736 6.006 -3.861 1.00 89.62 80 TYR A C 1
ATOM 631 O O . TYR A 1 80 ? 11.808 6.019 -4.463 1.00 89.62 80 TYR A O 1
ATOM 639 N N . VAL A 1 81 ? 9.716 5.225 -4.237 1.00 89.69 81 VAL A N 1
ATOM 640 C CA . VAL A 1 81 ? 9.778 4.288 -5.371 1.00 89.69 81 VAL A CA 1
ATOM 641 C C . VAL A 1 81 ? 10.155 5.023 -6.655 1.00 89.69 81 VAL A C 1
ATOM 643 O O . VAL A 1 81 ? 11.059 4.591 -7.367 1.00 89.69 81 VAL A O 1
ATOM 646 N N . LYS A 1 82 ? 9.520 6.167 -6.931 1.00 92.50 82 LYS A N 1
ATOM 647 C CA . LYS A 1 82 ? 9.856 6.984 -8.100 1.00 92.50 82 LYS A CA 1
ATOM 648 C C . LYS A 1 82 ? 11.325 7.411 -8.085 1.00 92.50 82 LYS A C 1
ATOM 650 O O . LYS A 1 82 ? 12.001 7.251 -9.093 1.00 92.50 82 LYS A O 1
ATOM 655 N N . MET A 1 83 ? 11.834 7.902 -6.952 1.00 94.56 83 MET A N 1
ATOM 656 C CA . MET A 1 83 ? 13.246 8.281 -6.828 1.00 94.56 83 MET A CA 1
ATOM 657 C C . MET A 1 83 ? 14.175 7.102 -7.148 1.00 94.56 83 MET A C 1
ATOM 659 O O . MET A 1 83 ? 15.043 7.252 -8.002 1.00 94.56 83 MET A O 1
ATOM 663 N N . ILE A 1 84 ? 13.940 5.926 -6.555 1.00 93.44 84 ILE A N 1
ATOM 664 C CA . ILE A 1 84 ? 14.768 4.730 -6.782 1.00 93.44 84 ILE A CA 1
ATOM 665 C C . ILE A 1 84 ? 14.815 4.331 -8.263 1.00 93.44 84 ILE A C 1
ATOM 667 O O . ILE A 1 84 ? 15.888 4.040 -8.783 1.00 93.44 84 ILE A O 1
ATOM 671 N N . TYR A 1 85 ? 13.675 4.313 -8.956 1.00 91.88 85 TYR A N 1
ATOM 672 C CA . TYR A 1 85 ? 13.617 3.782 -10.323 1.00 91.88 85 TYR A CA 1
ATOM 673 C C . TYR A 1 85 ? 13.872 4.813 -11.423 1.00 91.88 85 TYR A C 1
ATOM 675 O O . TYR A 1 85 ? 14.132 4.417 -12.557 1.00 91.88 85 TYR A O 1
ATOM 683 N N . THR A 1 86 ? 13.776 6.116 -11.136 1.00 94.81 86 THR A N 1
ATOM 684 C CA . THR A 1 86 ? 13.877 7.147 -12.184 1.00 94.81 86 THR A CA 1
ATOM 685 C C . THR A 1 86 ? 14.940 8.207 -11.940 1.00 94.81 86 THR A C 1
ATOM 687 O O . THR A 1 86 ? 15.260 8.929 -12.876 1.00 94.81 86 THR A O 1
ATOM 690 N N . ASN A 1 87 ? 15.432 8.383 -10.709 1.00 94.56 87 ASN A N 1
ATOM 691 C CA . ASN A 1 87 ? 16.343 9.481 -10.371 1.00 94.56 87 ASN A CA 1
ATOM 692 C C . ASN A 1 87 ? 17.233 9.150 -9.158 1.00 94.56 87 ASN A C 1
ATOM 694 O O . ASN A 1 87 ? 17.343 9.953 -8.233 1.00 94.56 87 ASN A O 1
ATOM 698 N N . TYR A 1 88 ? 17.791 7.940 -9.106 1.00 93.12 88 TYR A N 1
ATOM 699 C CA . TYR A 1 88 ? 18.492 7.472 -7.910 1.00 93.12 88 TYR A CA 1
ATOM 700 C C . TYR A 1 88 ? 19.788 8.243 -7.648 1.00 93.12 88 TYR A C 1
ATOM 702 O O . TYR A 1 88 ? 19.963 8.772 -6.552 1.00 93.12 88 TYR A O 1
ATOM 710 N N . GLU A 1 89 ? 20.663 8.329 -8.653 1.00 95.12 89 GLU A N 1
ATOM 711 C CA . GLU A 1 89 ? 21.996 8.932 -8.514 1.00 95.12 89 GLU A CA 1
ATOM 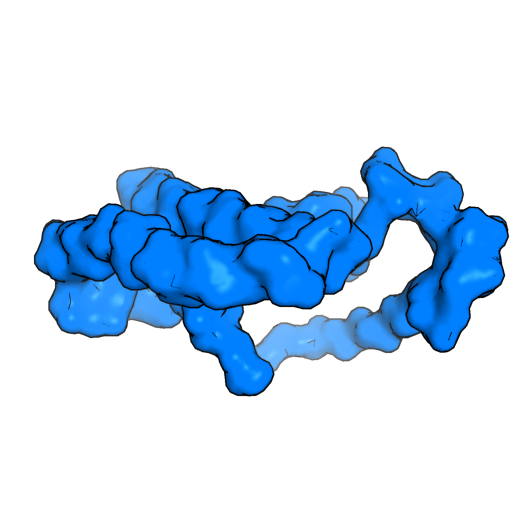712 C C . GLU A 1 89 ? 21.916 10.402 -8.081 1.00 95.12 89 GLU A C 1
ATOM 714 O O . GLU A 1 89 ? 22.553 10.794 -7.107 1.00 95.12 89 GLU A O 1
ATOM 719 N N . ASP A 1 90 ? 21.058 11.193 -8.732 1.00 96.00 90 ASP A N 1
ATOM 720 C CA . ASP A 1 90 ? 20.963 12.633 -8.469 1.00 96.00 90 ASP A CA 1
ATOM 721 C C . ASP A 1 90 ? 19.929 12.977 -7.382 1.00 96.00 90 ASP A C 1
ATOM 723 O O . ASP A 1 90 ? 20.054 13.973 -6.673 1.00 96.00 90 ASP A O 1
ATOM 727 N N . GLY A 1 91 ? 18.868 12.177 -7.243 1.00 94.00 91 GLY A N 1
ATOM 728 C CA . GLY A 1 91 ? 17.714 12.508 -6.402 1.00 94.00 91 GLY A CA 1
ATOM 729 C C . GLY A 1 91 ? 17.774 11.981 -4.971 1.00 94.00 91 GLY A C 1
ATOM 730 O O . GLY A 1 91 ? 16.997 12.440 -4.128 1.00 94.00 91 GLY A O 1
ATOM 731 N N . LYS A 1 92 ? 18.653 11.018 -4.669 1.00 93.81 92 LYS A N 1
ATOM 732 C CA . LYS A 1 92 ? 18.689 10.353 -3.358 1.00 93.81 92 LYS A CA 1
ATOM 733 C C . LYS A 1 92 ? 18.977 11.317 -2.212 1.00 93.81 92 LYS A C 1
ATOM 735 O O . LYS A 1 92 ? 18.268 11.280 -1.206 1.00 93.81 92 LYS A O 1
ATOM 740 N N . GLU A 1 93 ? 20.006 12.155 -2.333 1.00 95.75 93 GLU A N 1
ATOM 741 C CA . GLU A 1 93 ? 20.401 13.053 -1.241 1.00 95.75 93 GLU A CA 1
ATOM 742 C C . GLU A 1 93 ? 19.295 14.045 -0.889 1.00 95.75 93 GLU A C 1
ATOM 744 O O . GLU A 1 93 ? 18.957 14.213 0.283 1.00 95.75 93 GLU A O 1
ATOM 749 N N . ASP A 1 94 ? 18.699 14.669 -1.901 1.00 95.25 94 ASP A N 1
ATOM 750 C CA . ASP A 1 94 ? 17.638 15.653 -1.708 1.00 95.25 94 ASP A CA 1
ATOM 751 C C . ASP A 1 94 ? 16.358 15.004 -1.183 1.00 95.25 94 ASP A C 1
ATOM 753 O O . ASP A 1 94 ? 15.694 15.563 -0.306 1.00 95.25 94 ASP A O 1
ATOM 757 N N . TYR A 1 95 ? 16.045 13.785 -1.635 1.00 93.62 95 TYR A N 1
ATOM 758 C CA . TYR A 1 95 ? 14.940 13.011 -1.079 1.00 93.62 95 TYR A CA 1
ATOM 759 C C . TYR A 1 95 ? 15.142 12.733 0.415 1.00 93.62 95 TYR A C 1
ATOM 761 O O . TYR A 1 95 ? 14.214 12.933 1.197 1.00 93.62 95 TYR A O 1
ATOM 769 N N . ILE A 1 96 ? 16.344 12.308 0.825 1.00 92.62 96 ILE A N 1
ATOM 770 C CA . ILE A 1 96 ? 16.672 12.038 2.234 1.00 92.62 96 ILE A CA 1
ATOM 771 C C . ILE A 1 96 ? 16.589 13.321 3.068 1.00 92.62 96 ILE A C 1
ATOM 773 O O . ILE A 1 96 ? 15.985 13.302 4.140 1.00 92.62 96 ILE A O 1
ATOM 777 N N . LYS A 1 97 ? 17.129 14.445 2.574 1.00 94.62 97 LYS A N 1
ATOM 778 C CA . LYS A 1 97 ? 17.043 15.751 3.255 1.00 94.62 97 LYS A CA 1
ATOM 779 C C . LYS A 1 97 ? 15.586 16.178 3.470 1.00 94.62 97 LYS A C 1
ATOM 781 O O . LYS A 1 97 ? 15.240 16.634 4.555 1.00 94.62 97 LYS A O 1
ATOM 786 N N . ALA A 1 98 ? 14.729 15.987 2.466 1.00 93.44 98 ALA A N 1
ATOM 787 C CA . ALA A 1 98 ? 13.311 16.340 2.534 1.00 93.44 98 ALA A CA 1
ATOM 788 C C . ALA A 1 98 ? 12.449 15.325 3.309 1.00 93.44 98 ALA A C 1
ATOM 790 O O . ALA A 1 98 ? 11.320 15.644 3.682 1.00 93.44 98 ALA A O 1
ATOM 791 N N . LEU A 1 99 ? 12.934 14.098 3.541 1.00 89.44 99 LEU A N 1
ATOM 792 C CA . LEU A 1 99 ? 12.138 13.021 4.135 1.00 89.44 99 LEU A CA 1
ATOM 793 C C . LEU A 1 99 ? 11.627 13.386 5.531 1.00 89.44 99 LEU A C 1
ATOM 795 O O . LEU A 1 99 ? 10.460 13.144 5.826 1.00 89.44 99 LEU A O 1
ATOM 799 N N . GLY A 1 100 ? 12.468 14.019 6.353 1.00 88.81 100 GLY A N 1
ATOM 800 C CA . GLY A 1 100 ? 12.067 14.479 7.684 1.00 88.81 100 GLY A CA 1
ATOM 801 C C . GLY A 1 100 ? 10.850 15.405 7.628 1.00 88.81 100 GLY A C 1
ATOM 802 O O . GLY A 1 100 ? 9.889 15.209 8.365 1.00 88.81 100 GLY A O 1
ATOM 803 N N . ASP A 1 101 ? 10.831 16.357 6.693 1.00 92.56 101 ASP A N 1
ATOM 804 C CA . ASP A 1 101 ? 9.698 17.272 6.521 1.00 92.56 101 ASP A CA 1
ATOM 805 C C . ASP A 1 101 ? 8.425 16.565 6.045 1.00 92.56 101 ASP A C 1
ATOM 807 O O . ASP A 1 101 ? 7.327 16.949 6.445 1.00 92.56 101 ASP A O 1
ATOM 811 N N . LYS A 1 102 ? 8.555 15.501 5.244 1.00 88.06 102 LYS A N 1
ATOM 812 C CA . LYS A 1 102 ? 7.414 14.683 4.800 1.00 88.06 102 LYS A CA 1
ATOM 813 C C . LYS A 1 102 ? 6.802 13.844 5.925 1.00 88.06 102 LYS A C 1
ATOM 815 O O . LYS A 1 102 ? 5.611 13.534 5.859 1.00 88.06 102 LYS A O 1
ATOM 820 N N . LEU A 1 103 ? 7.600 13.487 6.934 1.00 86.62 103 LEU A N 1
ATOM 821 C CA . LEU A 1 103 ? 7.174 12.703 8.097 1.00 86.62 103 LEU A CA 1
ATOM 822 C C . LEU A 1 103 ? 6.570 13.567 9.215 1.00 86.62 103 LEU A C 1
ATOM 824 O O . LEU A 1 103 ? 5.653 13.108 9.887 1.00 86.62 103 LEU A O 1
ATOM 828 N N . LYS A 1 104 ? 6.979 14.837 9.361 1.00 89.62 104 LYS A N 1
ATOM 829 C CA . LYS A 1 104 ? 6.454 15.757 10.398 1.00 89.62 104 LYS A CA 1
ATOM 830 C C . LYS A 1 104 ? 4.919 15.802 10.523 1.00 89.62 104 LYS A C 1
ATOM 832 O O . LYS A 1 104 ? 4.429 15.859 11.656 1.00 89.62 104 LYS A O 1
ATOM 837 N N . PRO A 1 105 ? 4.128 15.799 9.428 1.00 89.25 105 PRO A N 1
ATOM 838 C CA . PRO A 1 105 ? 2.674 15.743 9.539 1.00 89.25 105 PRO A CA 1
ATOM 839 C C . PRO A 1 105 ? 2.183 14.471 10.237 1.00 89.25 105 PRO A C 1
ATOM 841 O O . PRO A 1 105 ? 1.260 14.558 11.042 1.00 89.25 105 PRO A O 1
ATOM 844 N N . LEU A 1 106 ? 2.813 13.316 9.982 1.00 84.75 106 LEU A N 1
ATOM 845 C CA . LEU A 1 106 ? 2.480 12.058 10.654 1.00 84.75 106 LEU A CA 1
ATOM 846 C C . LEU A 1 106 ? 2.759 12.161 12.151 1.00 84.75 106 LEU A C 1
ATOM 848 O O . LEU A 1 106 ? 1.858 11.891 12.937 1.00 84.75 106 LEU A O 1
ATOM 852 N N . ASP A 1 107 ? 3.943 12.640 12.541 1.00 83.25 107 ASP A N 1
ATOM 853 C CA . ASP A 1 107 ? 4.310 12.811 13.955 1.00 83.25 107 ASP A CA 1
ATOM 854 C C . ASP A 1 107 ? 3.322 13.729 14.689 1.00 83.25 107 ASP A C 1
ATOM 856 O O . ASP A 1 107 ? 2.858 13.424 15.787 1.00 83.25 107 ASP A O 1
ATOM 860 N N . THR A 1 108 ? 2.942 14.837 14.046 1.00 88.25 108 THR A N 1
ATOM 861 C CA . THR A 1 108 ? 1.977 15.801 14.595 1.00 88.25 108 THR A CA 1
ATOM 862 C C . THR A 1 108 ? 0.601 15.167 14.800 1.00 88.25 108 THR A C 1
ATOM 864 O O . THR A 1 108 ? -0.070 15.419 15.802 1.00 88.25 108 THR A O 1
ATOM 867 N N . LEU A 1 109 ? 0.151 14.356 13.842 1.00 87.06 109 LEU A N 1
ATOM 868 C CA . LEU A 1 109 ? -1.145 13.686 13.905 1.00 87.06 109 LEU A CA 1
ATOM 869 C C . LEU A 1 109 ? -1.153 12.550 14.928 1.00 87.06 109 LEU A C 1
ATOM 871 O O . LEU A 1 109 ? -2.138 12.412 15.651 1.00 87.06 109 LEU A O 1
ATOM 875 N N . LEU A 1 110 ? -0.057 11.795 15.027 1.00 79.06 110 LEU A N 1
ATOM 876 C CA . LEU A 1 110 ? 0.137 10.760 16.040 1.00 79.06 110 LEU A CA 1
ATOM 877 C C . LEU A 1 110 ? 0.028 11.364 17.441 1.00 79.06 110 LEU A C 1
ATOM 879 O O . LEU A 1 110 ? -0.860 10.966 18.186 1.00 79.06 110 LEU A O 1
ATOM 883 N N . GLN A 1 111 ? 0.804 12.414 17.735 1.00 82.25 111 GLN A N 1
ATOM 884 C CA . GLN A 1 111 ? 0.757 13.127 19.022 1.00 82.25 111 GLN A CA 1
ATOM 885 C C . GLN A 1 111 ? -0.625 13.713 19.343 1.00 82.25 111 GLN A C 1
ATOM 887 O O . GLN A 1 111 ? -0.996 13.859 20.505 1.00 82.25 111 GLN A O 1
ATOM 892 N N . LYS A 1 112 ? -1.401 14.088 18.319 1.00 84.69 112 LYS A N 1
ATOM 893 C CA . LYS A 1 112 ? -2.749 14.642 18.494 1.00 84.69 112 LYS A CA 1
ATOM 894 C C . LYS A 1 112 ? -3.798 13.570 18.797 1.00 84.69 112 LYS A C 1
ATOM 896 O O . LYS A 1 112 ? -4.834 13.892 19.383 1.00 84.69 112 LYS A O 1
ATOM 901 N N . TRP A 1 113 ? -3.609 12.341 18.319 1.00 81.50 113 TRP A N 1
ATOM 902 C CA . TRP A 1 113 ? -4.660 11.318 18.296 1.00 81.50 113 TRP A CA 1
ATOM 903 C C . TRP A 1 113 ? -4.418 10.126 19.213 1.00 81.50 113 TRP A C 1
ATOM 905 O O . TRP A 1 113 ? -5.399 9.461 19.554 1.00 81.50 113 TRP A O 1
ATOM 915 N N . GLY A 1 114 ? -3.184 9.875 19.641 1.00 65.69 114 GLY A N 1
ATOM 916 C CA . GLY A 1 114 ? -2.873 8.786 20.557 1.00 65.69 114 GLY A CA 1
ATOM 917 C C . GLY A 1 114 ? -1.539 8.967 21.272 1.00 65.69 114 GLY A C 1
ATOM 918 O O . GLY A 1 114 ? -0.706 9.771 20.866 1.00 65.69 114 GLY A O 1
ATOM 919 N N . ASP A 1 115 ? -1.360 8.189 22.339 1.00 59.88 115 ASP A N 1
ATOM 920 C CA . ASP A 1 115 ? -0.121 8.177 23.121 1.00 59.88 115 ASP A CA 1
ATOM 921 C C . ASP A 1 115 ? 0.904 7.162 22.552 1.00 59.88 115 ASP A C 1
ATOM 923 O O . ASP A 1 115 ? 2.095 7.448 22.587 1.00 59.88 115 ASP A O 1
ATOM 927 N N . ASP A 1 116 ? 0.450 6.042 21.941 1.00 55.72 116 ASP A N 1
ATOM 928 C CA . ASP A 1 116 ? 1.310 4.950 21.409 1.00 55.72 116 ASP A CA 1
ATOM 929 C C . ASP A 1 116 ? 0.931 4.402 20.003 1.00 55.72 116 ASP A C 1
ATOM 931 O O . ASP A 1 116 ? 1.731 3.715 19.371 1.00 55.72 116 ASP A O 1
ATOM 935 N N . TYR A 1 117 ? -0.280 4.669 19.491 1.00 57.81 117 TYR A N 1
ATOM 936 C CA . TYR A 1 117 ? -0.800 4.149 18.209 1.00 57.81 117 TYR A CA 1
ATOM 937 C C . TYR A 1 117 ? -1.824 5.126 17.603 1.00 57.81 117 TYR A C 1
ATOM 939 O O . TYR A 1 117 ? -2.458 5.893 18.330 1.00 57.81 117 TYR A O 1
ATOM 947 N N . ILE A 1 118 ? -2.070 5.053 16.285 1.00 56.66 118 ILE A N 1
ATOM 948 C CA . ILE A 1 118 ? -3.085 5.889 15.595 1.00 56.66 118 ILE A CA 1
ATOM 949 C C . ILE A 1 118 ? -4.507 5.601 16.120 1.00 56.66 118 ILE A C 1
ATOM 951 O O . ILE A 1 118 ? -5.380 6.470 16.094 1.00 56.66 118 ILE A O 1
ATOM 955 N N . THR A 1 119 ? -4.744 4.382 16.618 1.00 50.12 119 THR A N 1
ATOM 956 C CA . THR A 1 119 ? -5.974 3.974 17.320 1.00 50.12 119 THR A CA 1
ATOM 957 C C . THR A 1 119 ? -5.632 3.185 18.580 1.00 50.12 119 THR A C 1
ATOM 959 O O . THR A 1 119 ? -4.492 2.791 18.757 1.00 50.12 119 THR A O 1
ATOM 962 N N . LYS A 1 120 ? -6.599 2.880 19.456 1.00 48.34 120 LYS A N 1
ATOM 963 C CA . LYS A 1 120 ? -6.357 2.145 20.721 1.00 48.34 120 LYS A CA 1
ATOM 964 C C . LYS A 1 120 ? -5.790 0.709 20.562 1.00 48.34 120 LYS A C 1
ATOM 966 O O . LYS A 1 120 ? -5.609 0.026 21.566 1.00 48.34 120 LYS A O 1
ATOM 971 N N . SER A 1 121 ? -5.545 0.230 19.339 1.00 49.47 121 SER A N 1
ATOM 972 C CA . SER A 1 121 ? -4.977 -1.089 19.013 1.00 49.47 121 SER A CA 1
ATOM 973 C C . SER A 1 121 ? -4.270 -1.073 17.649 1.00 49.47 121 SER A C 1
ATOM 975 O O . SER A 1 121 ? -4.672 -0.293 16.791 1.00 49.47 121 SER A O 1
ATOM 977 N N . ILE A 1 122 ? -3.316 -1.988 17.410 1.00 56.56 122 ILE A N 1
ATOM 978 C CA . ILE A 1 122 ? -2.630 -2.160 16.110 1.00 56.56 122 ILE A CA 1
ATOM 979 C C . ILE A 1 122 ? -3.644 -2.255 14.958 1.00 56.56 122 ILE A C 1
ATOM 981 O O . ILE A 1 122 ? -4.488 -3.159 14.919 1.00 56.56 122 ILE A O 1
ATOM 985 N N . ALA A 1 123 ? -3.514 -1.348 14.000 1.00 57.12 123 ALA A N 1
ATOM 986 C CA . ALA A 1 123 ? -4.333 -1.225 12.809 1.00 57.12 123 ALA A CA 1
ATOM 987 C C . ALA A 1 123 ? -3.472 -1.291 11.539 1.00 57.12 123 ALA A C 1
ATOM 989 O O . ALA A 1 123 ? -2.246 -1.358 11.568 1.00 57.12 123 ALA A O 1
ATOM 990 N N . TYR A 1 124 ? -4.124 -1.294 10.379 1.00 58.16 124 TYR A N 1
ATOM 991 C CA . TYR A 1 124 ? -3.436 -1.430 9.096 1.00 58.16 124 TYR A CA 1
ATOM 992 C C . TYR A 1 124 ? -2.433 -0.314 8.790 1.00 58.16 124 TYR A C 1
ATOM 994 O O . TYR A 1 124 ? -1.429 -0.567 8.127 1.00 58.16 124 TYR A O 1
ATOM 1002 N N . ALA A 1 125 ? -2.681 0.890 9.302 1.00 53.44 125 ALA A N 1
ATOM 1003 C CA . ALA A 1 125 ? -1.755 2.005 9.182 1.00 53.44 125 ALA A CA 1
ATOM 1004 C C . ALA A 1 125 ? -0.410 1.714 9.880 1.00 53.44 125 ALA A C 1
ATOM 1006 O O . ALA A 1 125 ? 0.634 2.102 9.360 1.00 53.44 125 ALA A O 1
ATOM 1007 N N . ASP A 1 126 ? -0.413 0.948 10.980 1.00 54.06 126 ASP A N 1
ATOM 1008 C CA . ASP A 1 126 ? 0.803 0.566 11.711 1.00 54.06 126 ASP A CA 1
ATOM 1009 C C . ASP A 1 126 ? 1.633 -0.473 10.926 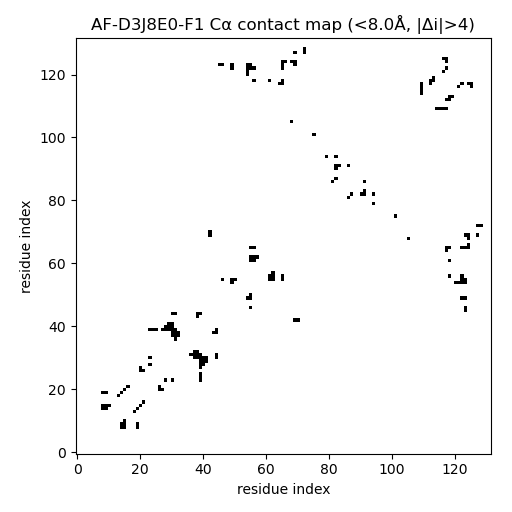1.00 54.06 126 ASP A C 1
ATOM 1011 O O . ASP A 1 126 ? 2.860 -0.403 10.893 1.00 54.06 126 ASP A O 1
ATOM 1015 N N . TYR A 1 127 ? 0.977 -1.382 10.190 1.00 55.00 127 TYR A N 1
ATOM 1016 C CA . TYR A 1 127 ? 1.652 -2.320 9.276 1.00 55.00 127 TYR A CA 1
ATOM 1017 C C . TYR A 1 127 ? 2.258 -1.638 8.037 1.00 55.00 127 TYR A C 1
ATOM 1019 O O . TYR A 1 127 ? 3.160 -2.193 7.410 1.00 55.00 127 TYR A O 1
ATOM 1027 N N . ASN A 1 128 ? 1.768 -0.450 7.664 1.00 51.72 128 ASN A N 1
ATOM 1028 C CA . ASN A 1 128 ? 2.329 0.335 6.561 1.00 51.72 128 ASN A CA 1
ATOM 1029 C C . ASN A 1 128 ? 3.565 1.147 6.999 1.00 51.72 128 ASN A C 1
ATOM 1031 O O . ASN A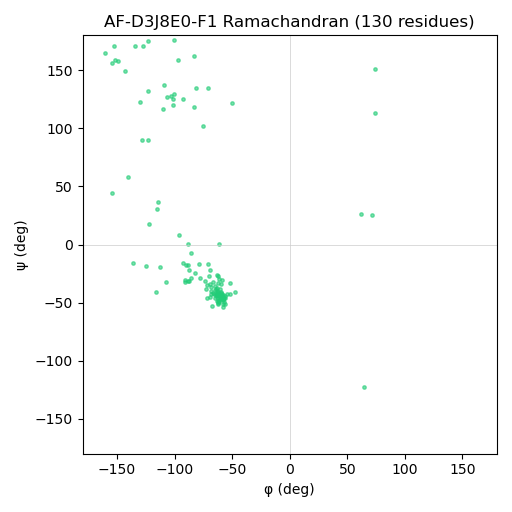 1 128 ? 4.416 1.460 6.172 1.00 51.72 128 ASN A O 1
ATOM 1035 N N . GLN A 1 129 ? 3.676 1.464 8.296 1.00 44.81 129 GLN A N 1
ATOM 1036 C CA . GLN A 1 129 ? 4.804 2.201 8.878 1.00 44.81 129 GLN A CA 1
ATOM 1037 C C . GLN A 1 129 ? 5.969 1.293 9.295 1.00 44.81 129 GLN A C 1
ATOM 1039 O O . GLN A 1 129 ? 7.123 1.704 9.197 1.00 44.81 129 GLN A O 1
ATOM 1044 N N . PHE A 1 130 ? 5.687 0.052 9.702 1.00 39.44 130 PHE A N 1
ATOM 1045 C CA . PHE A 1 130 ? 6.699 -0.916 10.123 1.00 39.44 130 PHE A CA 1
ATOM 1046 C C . PHE A 1 130 ? 6.612 -2.190 9.279 1.00 39.44 130 PHE A C 1
ATOM 1048 O O . PHE A 1 130 ? 5.923 -3.149 9.632 1.00 39.44 130 PHE A O 1
ATOM 1055 N N . ARG A 1 131 ? 7.346 -2.217 8.163 1.00 32.09 131 ARG A N 1
ATOM 1056 C CA . ARG A 1 131 ? 7.799 -3.484 7.579 1.00 32.09 131 ARG A CA 1
ATOM 1057 C C . ARG A 1 131 ? 9.195 -3.789 8.138 1.00 32.09 131 ARG A C 1
ATOM 1059 O O . ARG A 1 131 ? 10.038 -2.897 8.047 1.00 32.09 131 ARG A O 1
ATOM 1066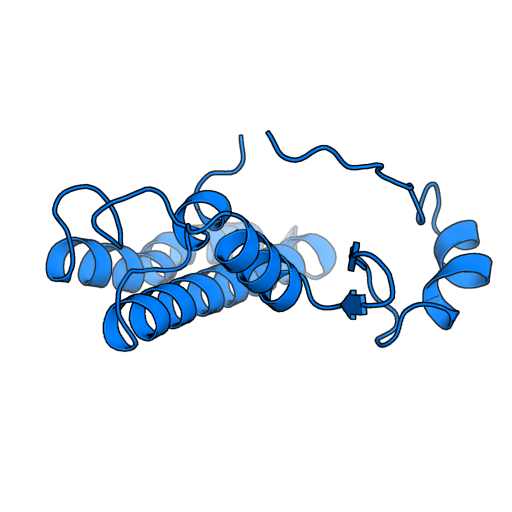 N N . PRO A 1 132 ? 9.438 -4.964 8.749 1.00 32.31 132 PRO A N 1
ATOM 1067 C CA . PRO A 1 132 ? 10.801 -5.434 8.986 1.00 32.31 132 PRO A CA 1
ATOM 1068 C C . PRO A 1 132 ? 11.557 -5.644 7.668 1.00 32.31 132 PRO A C 1
ATOM 1070 O O . PRO A 1 132 ? 10.892 -5.876 6.628 1.00 32.31 132 PRO A O 1
#

pLDDT: mean 85.35, std 15.03, range [32.09, 97.0]

Mean predicted aligned error: 6.6 Å

Secondary structure (DSSP, 8-state):
--------S-SSHHHIIIIIGGGSTTS-S-EEEETTEEEESHHHHHHHHHHHTT-S-SSHHHHHHHHHHHHHHHHHHHHHHHHHHHSHHHHHHHHHHHHHHHHHHHHHHHHHH-SSSSSSS--HHHHHH---